Protein AF-A0A2W5NNR4-F1 (afdb_monomer_lite)

Foldseek 3Di:
DVVVVVVPPDPVLVVLVVVLLVVLVVLQAKDKDAQCVVVVVVVVVVVVVLVVLCVVPVPPPCSVVSVVVVVVVVVVVVVVVVPPDDDPQWDADPVRRMITDHRDNVSSCVSVVCSVVVD

Structure (mmCIF, N/CA/C/O backbone):
data_AF-A0A2W5NNR4-F1
#
_entry.id   AF-A0A2W5NNR4-F1
#
loop_
_atom_site.group_PDB
_atom_site.id
_atom_site.type_symbol
_atom_site.label_atom_id
_atom_site.label_alt_id
_atom_site.label_comp_id
_atom_site.label_asym_id
_atom_site.label_entity_id
_atom_site.label_seq_id
_atom_site.pdbx_PDB_ins_code
_atom_site.Cartn_x
_atom_site.Cartn_y
_atom_site.Cartn_z
_atom_site.occupancy
_atom_site.B_iso_or_equiv
_atom_site.auth_seq_id
_atom_site.auth_comp_id
_atom_site.auth_asym_id
_atom_site.auth_atom_id
_atom_site.pdbx_PDB_model_num
ATOM 1 N N . MET A 1 1 ? -9.722 -35.881 5.398 1.00 64.06 1 MET A N 1
ATOM 2 C CA . MET A 1 1 ? -8.862 -34.877 6.060 1.00 64.06 1 MET A CA 1
ATOM 3 C C . MET A 1 1 ? -8.595 -33.661 5.169 1.00 64.06 1 MET A C 1
ATOM 5 O O . MET A 1 1 ? -9.361 -32.718 5.266 1.00 64.06 1 MET A O 1
ATOM 9 N N . LEU A 1 2 ? -7.609 -33.643 4.253 1.00 71.38 2 LEU A N 1
ATOM 10 C CA . LEU A 1 2 ? -7.315 -32.419 3.468 1.00 71.38 2 LEU A CA 1
ATOM 11 C C . LEU A 1 2 ? -8.431 -32.043 2.471 1.00 71.38 2 LEU A C 1
ATOM 13 O O . LEU A 1 2 ? -8.786 -30.875 2.344 1.00 71.38 2 LEU A O 1
ATOM 17 N N . ILE A 1 3 ? -9.032 -33.045 1.819 1.00 74.88 3 ILE A N 1
ATOM 18 C CA . ILE A 1 3 ? -10.173 -32.842 0.912 1.00 74.88 3 ILE A CA 1
ATOM 19 C C . ILE A 1 3 ? -11.404 -32.297 1.660 1.00 74.88 3 ILE A C 1
ATOM 21 O O . ILE A 1 3 ? -12.132 -31.484 1.106 1.00 74.88 3 ILE A O 1
ATOM 25 N N . GLU A 1 4 ? -11.595 -32.684 2.930 1.00 73.88 4 GLU A N 1
ATOM 26 C CA . GLU A 1 4 ? -12.731 -32.246 3.759 1.00 73.88 4 GLU A CA 1
ATOM 27 C C . GLU A 1 4 ? -12.644 -30.764 4.119 1.00 73.88 4 GLU A C 1
ATOM 29 O O . GLU A 1 4 ? -13.660 -30.071 4.115 1.00 73.88 4 GLU A O 1
ATOM 34 N N . ILE A 1 5 ? -11.434 -30.268 4.389 1.00 73.44 5 ILE A N 1
ATOM 35 C CA . ILE A 1 5 ? -11.176 -28.848 4.666 1.00 73.44 5 ILE A CA 1
ATOM 36 C C . ILE A 1 5 ? -11.499 -28.004 3.426 1.00 73.44 5 ILE A C 1
ATOM 38 O O . ILE A 1 5 ? -12.140 -26.957 3.526 1.00 73.44 5 ILE A O 1
ATOM 42 N N . LEU A 1 6 ? -11.117 -28.490 2.241 1.00 72.44 6 LEU A N 1
ATOM 43 C CA . LEU A 1 6 ? -11.425 -27.822 0.976 1.00 72.44 6 LEU A CA 1
ATOM 44 C C . LEU A 1 6 ? -12.928 -27.845 0.664 1.00 72.44 6 LEU A C 1
ATOM 46 O O . LEU A 1 6 ? -13.452 -26.847 0.181 1.00 72.44 6 LEU A O 1
ATOM 50 N N . THR A 1 7 ? -13.645 -28.927 0.981 1.00 75.44 7 THR A N 1
ATOM 51 C CA . THR A 1 7 ? -15.102 -29.010 0.758 1.00 75.44 7 THR A CA 1
ATOM 52 C C . THR A 1 7 ? -15.935 -28.197 1.748 1.00 75.44 7 THR A C 1
ATOM 54 O O . THR A 1 7 ? -17.048 -27.810 1.409 1.00 75.44 7 THR A O 1
ATOM 57 N N . HIS A 1 8 ? -15.415 -27.911 2.946 1.00 84.31 8 HIS A N 1
ATOM 58 C CA . HIS A 1 8 ? -16.069 -27.014 3.911 1.00 84.31 8 HIS A CA 1
ATOM 59 C C . HIS A 1 8 ? -15.635 -25.551 3.756 1.00 84.31 8 HIS A C 1
ATOM 61 O O . HIS A 1 8 ? -16.177 -24.675 4.428 1.00 84.31 8 HIS A O 1
ATOM 67 N N . THR A 1 9 ? -14.683 -25.269 2.863 1.00 83.94 9 THR A N 1
ATOM 68 C CA . THR A 1 9 ? -14.308 -23.902 2.511 1.00 83.94 9 THR A CA 1
ATOM 69 C C . THR A 1 9 ? -15.408 -23.295 1.639 1.00 83.94 9 THR A C 1
ATOM 71 O O . THR A 1 9 ? -15.707 -23.833 0.569 1.00 83.94 9 THR A O 1
ATOM 74 N N . PRO A 1 10 ? -16.021 -22.175 2.057 1.00 89.06 10 PRO A N 1
ATOM 75 C CA . PRO A 1 10 ? -17.047 -21.518 1.266 1.00 89.06 10 PRO A CA 1
ATOM 76 C C . PRO A 1 10 ? -16.558 -21.188 -0.148 1.00 89.06 10 PRO A C 1
ATOM 78 O O . PRO A 1 10 ? -15.452 -20.688 -0.343 1.00 89.06 10 PRO A O 1
ATOM 81 N N . THR A 1 11 ? -17.415 -21.389 -1.146 1.00 88.19 11 THR A N 1
ATOM 82 C CA . THR A 1 11 ? -17.065 -21.193 -2.564 1.00 88.19 11 THR A CA 1
ATOM 83 C C . THR A 1 11 ? -16.567 -19.782 -2.889 1.00 88.19 11 THR A C 1
ATOM 85 O O . THR A 1 11 ? -15.701 -19.618 -3.749 1.00 88.19 11 THR A O 1
ATOM 88 N N . TRP A 1 12 ? -17.046 -18.758 -2.175 1.00 89.25 12 TRP A N 1
ATOM 89 C CA . TRP A 1 12 ? -16.618 -17.366 -2.366 1.00 89.25 12 TRP A CA 1
ATOM 90 C C . TRP A 1 12 ? -15.123 -17.149 -2.090 1.00 89.25 12 TRP A C 1
ATOM 92 O O . TRP A 1 12 ? -14.513 -16.265 -2.688 1.00 89.25 12 TRP A O 1
ATOM 102 N N . VAL A 1 13 ? -14.510 -17.972 -1.240 1.00 90.38 13 VAL A N 1
ATOM 103 C CA . VAL A 1 13 ? -13.084 -17.896 -0.904 1.00 90.38 13 VAL A CA 1
ATOM 104 C C . VAL A 1 13 ? -12.233 -18.213 -2.125 1.00 90.38 13 VAL A C 1
ATOM 106 O O . VAL A 1 13 ? -11.286 -17.489 -2.424 1.00 90.38 13 VAL A O 1
ATOM 109 N N . PHE A 1 14 ? -12.605 -19.247 -2.882 1.00 89.38 14 PHE A N 1
ATOM 110 C CA . PHE A 1 14 ? -11.926 -19.600 -4.128 1.00 89.38 14 PHE A CA 1
ATOM 111 C C . PHE A 1 14 ? -12.098 -18.515 -5.195 1.00 89.38 14 PHE A C 1
ATOM 113 O O . PHE A 1 14 ? -11.169 -18.252 -5.958 1.00 89.38 14 PHE A O 1
ATOM 120 N N . VAL A 1 15 ? -13.251 -17.837 -5.219 1.00 93.25 15 VAL A N 1
ATOM 121 C CA . VAL A 1 15 ? -13.474 -16.676 -6.097 1.00 93.25 15 VAL A CA 1
ATOM 122 C C . VAL A 1 15 ? -12.527 -15.533 -5.726 1.00 93.25 15 VAL A C 1
ATOM 124 O O . VAL A 1 15 ? -11.870 -14.975 -6.604 1.00 93.25 15 VAL A O 1
ATOM 127 N N . VAL A 1 16 ? -12.403 -15.209 -4.434 1.00 92.56 16 VAL A N 1
ATOM 128 C CA . VAL A 1 16 ? -11.470 -14.180 -3.945 1.00 92.56 16 VAL A CA 1
ATOM 129 C C . VAL A 1 16 ? -10.021 -14.568 -4.237 1.00 92.56 16 VAL A C 1
ATOM 131 O O . VAL A 1 16 ? -9.263 -13.735 -4.732 1.00 92.56 16 VAL A O 1
ATOM 134 N N . PHE A 1 17 ? -9.644 -15.825 -4.004 1.00 92.81 17 PHE A N 1
ATOM 135 C CA . PHE A 1 17 ? -8.318 -16.344 -4.335 1.00 92.81 17 PHE A CA 1
ATOM 136 C C . PHE A 1 17 ? -8.004 -16.169 -5.823 1.00 92.81 17 PHE A C 1
ATOM 138 O O . PHE A 1 17 ? -6.983 -15.577 -6.170 1.00 92.81 17 PHE A O 1
ATOM 145 N N . GLY A 1 18 ? -8.905 -16.614 -6.705 1.00 93.81 18 GLY A N 1
ATOM 146 C CA . GLY A 1 18 ? -8.748 -16.476 -8.152 1.00 93.81 18 GLY A CA 1
ATOM 147 C C . GLY A 1 18 ? -8.648 -15.015 -8.592 1.00 93.81 18 GLY A C 1
ATOM 148 O O . GLY A 1 18 ? -7.789 -14.669 -9.404 1.00 93.81 18 GLY A O 1
ATOM 149 N N . LEU A 1 19 ? -9.465 -14.133 -8.009 1.00 93.50 19 LEU A N 1
ATOM 150 C CA . LEU A 1 19 ? -9.420 -12.697 -8.277 1.00 93.50 19 LEU A CA 1
ATOM 151 C C . LEU A 1 19 ? -8.077 -12.081 -7.863 1.00 93.50 19 LEU A C 1
ATOM 153 O O . LEU A 1 19 ? -7.481 -11.335 -8.639 1.00 93.50 19 LEU A O 1
ATOM 157 N N . LEU A 1 20 ? -7.583 -12.396 -6.664 1.00 91.94 20 LEU A N 1
ATOM 158 C CA . LEU A 1 20 ? -6.304 -11.888 -6.165 1.00 91.94 20 LEU A CA 1
ATOM 159 C C . LEU A 1 20 ? -5.124 -12.446 -6.966 1.00 91.94 20 LEU A C 1
ATOM 161 O O . LEU A 1 20 ? -4.219 -11.690 -7.312 1.00 91.94 20 LEU A O 1
ATOM 165 N N . ALA A 1 21 ? -5.150 -13.733 -7.317 1.00 92.62 21 ALA A N 1
ATOM 166 C CA . ALA A 1 21 ? -4.142 -14.348 -8.173 1.00 92.62 21 ALA A CA 1
ATOM 167 C C . ALA A 1 21 ? -4.117 -13.693 -9.562 1.00 92.62 21 ALA A C 1
ATOM 169 O O . ALA A 1 21 ? -3.045 -13.397 -10.087 1.00 92.62 21 ALA A O 1
ATOM 170 N N . TRP A 1 22 ? -5.282 -13.380 -10.136 1.00 93.62 22 TRP A N 1
ATOM 171 C CA . TRP A 1 22 ? -5.372 -12.661 -11.405 1.00 93.62 22 TRP A CA 1
ATOM 172 C C . TRP A 1 22 ? -4.852 -11.222 -11.299 1.00 93.62 22 TRP A C 1
ATOM 174 O O . TRP A 1 22 ? -4.034 -10.794 -12.115 1.00 93.62 22 TRP A O 1
ATOM 184 N N . LEU A 1 23 ? -5.277 -10.473 -10.278 1.00 90.50 23 LEU A N 1
ATOM 185 C CA . LEU A 1 23 ? -4.832 -9.095 -10.048 1.00 90.50 23 LEU A CA 1
ATOM 186 C C . LEU A 1 23 ? -3.329 -9.008 -9.757 1.00 90.50 23 LEU A C 1
ATOM 188 O O . LEU A 1 23 ? -2.665 -8.098 -10.255 1.00 90.50 23 LEU A O 1
ATOM 192 N N . GLY A 1 24 ? -2.785 -9.937 -8.972 1.00 88.06 24 GLY A N 1
ATOM 193 C CA . GLY A 1 24 ? -1.353 -10.035 -8.700 1.00 88.06 24 GLY A CA 1
ATOM 194 C C . GLY A 1 24 ? -0.570 -10.513 -9.924 1.00 88.06 24 GLY A C 1
ATOM 195 O O . GLY A 1 24 ? 0.472 -9.950 -10.242 1.00 88.06 24 GLY A O 1
ATOM 196 N N . GLY A 1 25 ? -1.106 -11.473 -10.682 1.00 90.56 25 GLY A N 1
ATOM 197 C CA . GLY A 1 25 ? -0.512 -11.957 -11.928 1.00 90.56 25 GLY A CA 1
ATOM 198 C C . GLY A 1 25 ? -0.385 -10.857 -12.982 1.00 90.56 25 GLY A C 1
ATOM 199 O O . GLY A 1 25 ? 0.656 -10.721 -13.619 1.00 90.56 25 GLY A O 1
ATOM 200 N N . ARG A 1 26 ? -1.392 -9.982 -13.103 1.00 88.50 26 ARG A N 1
ATOM 201 C CA . ARG A 1 26 ? -1.314 -8.792 -13.970 1.00 88.50 26 ARG A CA 1
ATOM 202 C C . ARG A 1 26 ? -0.194 -7.826 -13.578 1.00 88.50 26 ARG A C 1
ATOM 204 O O . ARG A 1 26 ? 0.265 -7.083 -14.437 1.00 88.50 26 ARG A O 1
ATOM 211 N N . GLN A 1 27 ? 0.239 -7.830 -12.317 1.00 87.00 27 GLN A N 1
ATOM 212 C CA . GLN A 1 27 ? 1.334 -6.987 -11.828 1.00 87.00 27 GLN A CA 1
ATOM 213 C C . GLN A 1 27 ? 2.719 -7.596 -12.089 1.00 87.00 27 GLN A C 1
ATOM 215 O O . GLN A 1 27 ? 3.711 -6.887 -11.956 1.00 87.00 27 GLN A O 1
ATOM 220 N N . LEU A 1 28 ? 2.803 -8.860 -12.528 1.00 87.88 28 LEU A N 1
ATOM 221 C CA . LEU A 1 28 ? 4.057 -9.488 -12.968 1.00 87.88 28 LEU A CA 1
ATOM 222 C C . LEU A 1 28 ? 4.546 -8.963 -14.321 1.00 87.88 28 LEU A C 1
ATOM 224 O O . LEU A 1 28 ? 5.720 -9.112 -14.647 1.00 87.88 28 LEU A O 1
ATOM 228 N N . VAL A 1 29 ? 3.659 -8.360 -15.113 1.00 86.88 29 VAL A N 1
ATOM 229 C CA . VAL A 1 29 ? 3.982 -7.806 -16.430 1.00 86.88 29 VAL A CA 1
ATOM 230 C C . VAL A 1 29 ? 4.208 -6.303 -16.302 1.00 86.88 29 VAL A C 1
ATOM 232 O O . VAL A 1 29 ? 3.500 -5.619 -15.563 1.00 86.88 29 VAL A O 1
ATOM 235 N N . ALA A 1 30 ? 5.198 -5.780 -17.029 1.00 86.12 30 ALA A N 1
ATOM 236 C CA . ALA A 1 30 ? 5.464 -4.347 -17.071 1.00 86.12 30 ALA A CA 1
ATOM 237 C C . ALA A 1 30 ? 4.232 -3.571 -17.561 1.00 86.12 30 ALA A C 1
ATOM 239 O O . ALA A 1 30 ? 3.537 -3.987 -18.490 1.00 86.12 30 ALA A O 1
ATOM 240 N N . GLY A 1 31 ? 3.972 -2.423 -16.941 1.00 85.06 31 GLY A N 1
ATOM 241 C CA . GLY A 1 31 ? 2.774 -1.641 -17.214 1.00 85.06 31 GLY A CA 1
ATOM 242 C C . GLY A 1 31 ? 2.974 -0.150 -16.998 1.00 85.06 31 GLY A C 1
ATOM 243 O O . GLY A 1 31 ? 3.996 0.304 -16.479 1.00 85.06 31 GLY A O 1
ATOM 244 N N . SER A 1 32 ? 1.965 0.624 -17.398 1.00 86.06 32 SER A N 1
ATOM 245 C CA . SER A 1 32 ? 1.919 2.065 -17.153 1.00 86.06 32 SER A CA 1
ATOM 246 C C . SER A 1 32 ? 0.659 2.457 -16.390 1.00 86.06 32 SER A C 1
ATOM 248 O O . SER A 1 32 ? -0.436 2.013 -16.745 1.00 86.06 32 SER A O 1
ATOM 250 N N . ALA A 1 33 ? 0.794 3.328 -15.392 1.00 86.25 33 ALA A N 1
ATOM 251 C CA . ALA A 1 33 ? -0.323 3.871 -14.627 1.00 86.25 33 ALA A CA 1
ATOM 252 C C . ALA A 1 33 ? -0.321 5.403 -14.677 1.00 86.25 33 ALA A C 1
ATOM 254 O O . ALA A 1 33 ? 0.721 6.041 -14.548 1.00 86.25 33 ALA A O 1
ATOM 255 N N .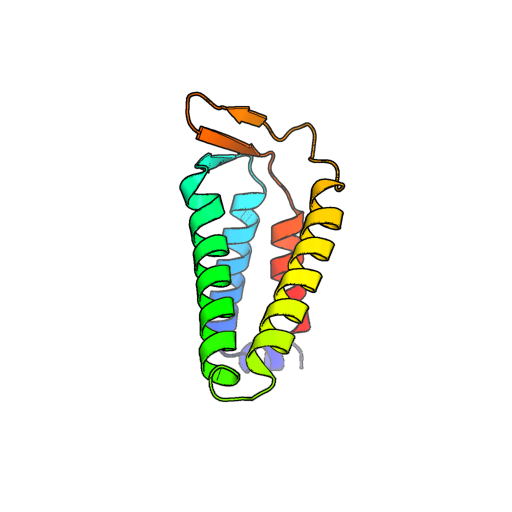 HIS A 1 34 ? -1.498 6.000 -14.862 1.00 87.88 34 HIS A N 1
ATOM 256 C CA . HIS A 1 34 ? -1.653 7.453 -14.836 1.00 87.88 34 HIS A CA 1
ATOM 257 C C . HIS A 1 34 ? -1.585 7.979 -13.398 1.00 87.88 34 HIS A C 1
ATOM 259 O O . HIS A 1 34 ? -2.208 7.391 -12.510 1.00 87.88 34 HIS A O 1
ATOM 265 N N . LEU A 1 35 ? -0.902 9.109 -13.186 1.00 88.00 35 LEU A N 1
ATOM 266 C CA . LEU A 1 35 ? -0.701 9.730 -11.871 1.00 88.00 35 LEU A CA 1
ATOM 267 C C . LEU A 1 35 ? -2.013 9.844 -11.086 1.00 88.00 35 LEU A C 1
ATOM 269 O O . LEU A 1 35 ? -2.091 9.353 -9.964 1.00 88.00 35 LEU A O 1
ATOM 273 N N . ASN A 1 36 ? -3.072 10.386 -11.702 1.00 89.00 36 ASN A N 1
ATOM 274 C CA . ASN A 1 36 ? -4.360 10.577 -11.020 1.00 89.00 36 ASN A CA 1
ATOM 275 C C . ASN A 1 36 ? -4.949 9.264 -10.492 1.00 89.00 36 ASN A C 1
ATOM 277 O O . ASN A 1 36 ? -5.519 9.245 -9.410 1.00 89.00 36 ASN A O 1
ATOM 281 N N . ARG A 1 37 ? -4.799 8.155 -11.228 1.00 87.44 37 ARG A N 1
ATOM 282 C CA . ARG A 1 37 ? -5.328 6.852 -10.800 1.00 87.44 37 ARG A CA 1
ATOM 283 C C . ARG A 1 37 ? -4.547 6.296 -9.611 1.00 87.44 37 ARG A C 1
ATOM 285 O O . ARG A 1 37 ? -5.139 5.651 -8.755 1.00 87.44 37 ARG A O 1
ATOM 292 N N . VAL A 1 38 ? -3.239 6.551 -9.568 1.00 86.94 38 VAL A N 1
ATOM 293 C CA . VAL A 1 38 ? -2.362 6.114 -8.476 1.00 86.94 38 VAL A CA 1
ATOM 294 C C . VAL A 1 38 ? -2.640 6.910 -7.199 1.00 86.94 38 VAL A C 1
ATOM 296 O O . VAL A 1 38 ? -2.698 6.317 -6.128 1.00 86.94 38 VAL A O 1
ATOM 299 N N . ILE A 1 39 ? -2.862 8.227 -7.298 1.00 91.62 39 ILE A N 1
ATOM 300 C CA . ILE A 1 39 ? -3.046 9.095 -6.119 1.00 91.62 39 ILE A CA 1
ATOM 301 C C . ILE A 1 39 ? -4.495 9.198 -5.630 1.00 91.62 39 ILE A C 1
ATOM 303 O O . ILE A 1 39 ? -4.702 9.491 -4.457 1.00 91.62 39 ILE A O 1
ATOM 307 N N . ALA A 1 40 ? -5.496 8.956 -6.485 1.00 92.94 40 ALA A N 1
ATOM 308 C CA . ALA A 1 40 ? -6.901 9.177 -6.130 1.00 92.94 40 ALA A CA 1
ATOM 309 C C . ALA A 1 40 ? -7.352 8.327 -4.936 1.00 92.94 40 ALA A C 1
ATOM 311 O O . ALA A 1 40 ? -7.941 8.855 -3.997 1.00 92.94 40 ALA A O 1
ATOM 312 N N . MET A 1 41 ? -7.051 7.025 -4.951 1.00 92.06 41 MET A N 1
ATOM 313 C CA . MET A 1 41 ? -7.454 6.123 -3.870 1.00 92.06 41 MET A CA 1
ATOM 314 C C . MET A 1 41 ? -6.745 6.453 -2.542 1.00 92.06 41 MET A C 1
ATOM 316 O O . MET A 1 41 ? -7.444 6.636 -1.546 1.00 92.06 41 MET A O 1
ATOM 320 N N . PRO A 1 42 ? -5.404 6.618 -2.489 1.00 89.94 42 PRO A N 1
ATOM 321 C CA . PRO A 1 42 ? -4.727 7.073 -1.274 1.00 89.94 42 PRO A CA 1
ATOM 322 C C . PRO A 1 42 ? -5.262 8.403 -0.736 1.00 89.94 42 PRO A C 1
ATOM 324 O O . PRO A 1 42 ? -5.482 8.521 0.465 1.00 89.94 42 PRO A O 1
ATOM 327 N N . LEU A 1 43 ? -5.526 9.386 -1.604 1.00 92.88 43 LEU A N 1
ATOM 328 C CA . LEU A 1 43 ? -6.096 10.673 -1.191 1.00 92.88 43 LEU A CA 1
ATOM 329 C C . LEU A 1 43 ? -7.499 10.516 -0.602 1.00 92.88 43 LEU A C 1
ATOM 331 O O . LEU A 1 43 ? -7.792 11.112 0.433 1.00 92.88 43 LEU A O 1
ATOM 335 N N . ALA A 1 44 ? -8.343 9.682 -1.214 1.00 95.00 44 ALA A N 1
ATOM 336 C CA . ALA A 1 44 ? -9.660 9.368 -0.674 1.00 95.00 44 ALA A CA 1
ATOM 337 C C . ALA A 1 44 ? -9.555 8.711 0.712 1.00 95.00 44 ALA A C 1
ATOM 339 O O . ALA A 1 44 ?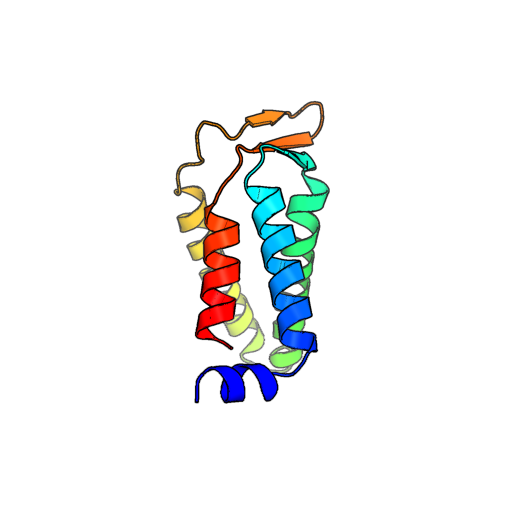 -10.282 9.093 1.626 1.00 95.00 44 ALA A O 1
ATOM 340 N N . MET A 1 45 ? -8.613 7.780 0.900 1.00 93.69 45 MET A N 1
ATOM 341 C CA . MET A 1 45 ? -8.380 7.141 2.199 1.00 93.69 45 MET A CA 1
ATOM 342 C C . MET A 1 45 ? -7.853 8.114 3.254 1.00 93.69 45 MET A C 1
ATOM 344 O O . MET A 1 45 ? -8.294 8.054 4.396 1.00 93.69 45 MET A O 1
ATOM 348 N N . VAL A 1 46 ? -6.949 9.027 2.889 1.00 92.50 46 VAL A N 1
ATOM 349 C CA . VAL A 1 46 ? -6.477 10.087 3.793 1.00 92.50 46 VAL A CA 1
ATOM 350 C C . VAL A 1 46 ? -7.638 10.988 4.206 1.00 92.50 46 VAL A C 1
ATOM 352 O O . VAL A 1 46 ? -7.821 11.235 5.396 1.00 92.50 46 VAL A O 1
ATOM 355 N N . GLY A 1 47 ? -8.467 11.419 3.251 1.00 93.31 47 GLY A N 1
ATOM 356 C CA . GLY A 1 47 ? -9.670 12.199 3.542 1.00 93.31 47 GLY A CA 1
ATOM 357 C C . GLY A 1 47 ? -10.631 11.456 4.472 1.00 93.31 47 GLY A C 1
ATOM 358 O O . GLY A 1 47 ? -11.111 12.026 5.449 1.00 93.31 47 GLY A O 1
ATOM 359 N N . PHE A 1 48 ? -10.846 10.163 4.225 1.00 94.69 48 PHE A N 1
ATOM 360 C CA . PHE A 1 48 ? -11.679 9.318 5.077 1.00 94.69 48 PHE A CA 1
ATOM 361 C C . PHE A 1 48 ? -11.095 9.143 6.486 1.00 94.69 48 PHE A C 1
ATOM 363 O O . PHE A 1 48 ? -11.836 9.202 7.463 1.00 94.69 48 PHE A O 1
ATOM 370 N N . ALA A 1 49 ? -9.776 8.986 6.620 1.00 90.12 49 ALA A N 1
ATOM 371 C CA . ALA A 1 49 ? -9.108 8.889 7.915 1.00 90.12 49 ALA A CA 1
ATOM 372 C C . ALA A 1 49 ? -9.245 10.187 8.727 1.00 90.12 49 ALA A C 1
A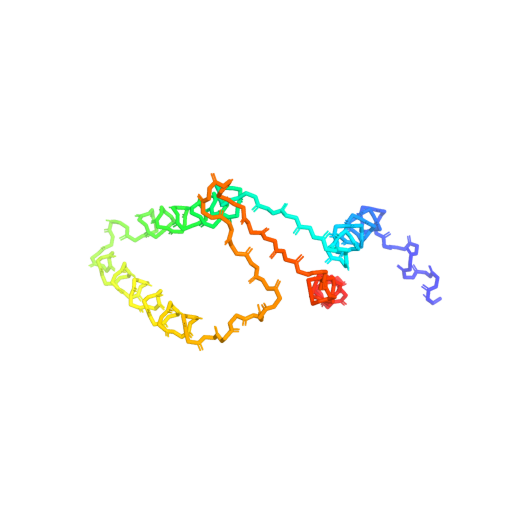TOM 374 O O . ALA A 1 49 ? -9.573 10.138 9.912 1.00 90.12 49 ALA A O 1
ATOM 375 N N . VAL A 1 50 ? -9.064 11.347 8.086 1.00 90.50 50 VAL A N 1
ATOM 376 C CA . VAL A 1 50 ? -9.259 12.660 8.725 1.00 90.50 50 VAL A CA 1
ATOM 377 C C . VAL A 1 50 ? -10.717 12.848 9.143 1.00 90.50 50 VAL A C 1
ATOM 379 O O . VAL A 1 50 ? -10.979 13.289 10.260 1.00 90.50 50 VAL A O 1
ATOM 382 N N . TYR A 1 51 ? -11.669 12.457 8.292 1.00 92.69 51 TYR A N 1
ATOM 383 C CA . TYR A 1 51 ? -13.091 12.466 8.634 1.00 92.69 51 TYR A CA 1
ATOM 384 C C . TYR A 1 51 ? -13.407 11.549 9.825 1.00 92.69 51 TYR A C 1
ATOM 386 O O . TYR A 1 51 ? -14.110 11.958 10.749 1.00 92.69 51 TYR A O 1
ATOM 394 N N . GLY A 1 52 ? -12.849 10.336 9.853 1.00 90.94 52 GLY A N 1
ATOM 395 C CA . GLY A 1 52 ? -12.983 9.408 10.977 1.00 90.94 52 GLY A CA 1
ATOM 396 C C . GLY A 1 52 ? -12.435 9.988 12.282 1.00 90.94 52 GLY A C 1
ATOM 397 O O . GLY A 1 52 ? -13.049 9.851 13.335 1.00 90.94 52 GLY A O 1
ATOM 398 N N . LEU A 1 53 ? -11.317 10.712 12.215 1.00 90.44 53 LEU A N 1
ATOM 399 C CA . LEU A 1 53 ? -10.737 11.362 13.386 1.00 90.44 53 LEU A CA 1
ATOM 400 C C . LEU A 1 53 ? -11.584 12.548 13.868 1.00 90.44 53 LEU A C 1
ATOM 402 O O . LEU A 1 53 ? -11.819 12.694 15.067 1.00 90.44 53 LEU A O 1
ATOM 406 N N . ALA A 1 54 ? -12.081 13.365 12.938 1.00 88.94 54 ALA A N 1
ATOM 407 C CA . ALA A 1 54 ? -12.949 14.497 13.245 1.00 88.94 54 ALA A CA 1
ATOM 408 C C . ALA A 1 54 ? -14.290 14.045 13.843 1.00 88.94 54 ALA A C 1
ATOM 410 O O . ALA A 1 54 ? -14.788 14.665 14.775 1.00 88.94 54 ALA A O 1
ATOM 411 N N . THR A 1 55 ? -14.860 12.947 13.35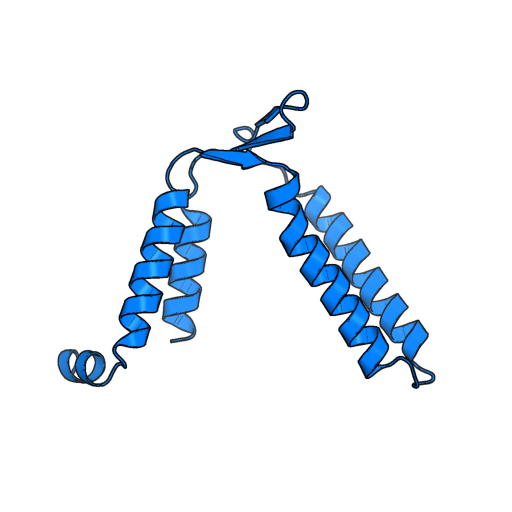0 1.00 90.44 55 THR A N 1
ATOM 412 C CA . THR A 1 55 ? -16.113 12.394 13.887 1.00 90.44 55 THR A CA 1
ATOM 413 C C . THR A 1 55 ? -15.919 11.733 15.249 1.00 90.44 55 THR A C 1
ATOM 415 O O . THR A 1 55 ? -16.755 11.921 16.128 1.00 90.44 55 THR A O 1
ATOM 418 N N . ALA A 1 56 ? -14.812 11.017 15.464 1.00 88.69 56 ALA A N 1
ATOM 419 C CA . ALA A 1 56 ? -14.535 10.347 16.734 1.00 88.69 56 ALA A CA 1
ATOM 420 C C . ALA A 1 56 ? -14.116 11.311 17.859 1.00 88.69 56 ALA A C 1
ATOM 422 O O . ALA A 1 56 ? -14.504 11.117 19.010 1.00 88.69 56 ALA A O 1
ATOM 423 N N . PHE A 1 57 ? -13.327 12.345 17.547 1.00 87.75 57 PHE A N 1
ATOM 424 C CA . PHE A 1 57 ? -12.719 13.219 18.558 1.00 87.75 57 PHE A CA 1
ATOM 425 C C . PHE A 1 57 ? -13.127 14.695 18.455 1.00 87.75 57 PHE A C 1
ATOM 427 O O . PHE A 1 57 ? -12.695 15.491 19.285 1.00 87.75 57 PHE A O 1
ATOM 434 N N . GLY A 1 58 ? -13.964 15.089 17.492 1.00 79.62 58 GLY A N 1
ATOM 435 C CA . GLY A 1 58 ? -14.276 16.500 17.222 1.00 79.62 58 GLY A CA 1
ATOM 436 C C . GLY A 1 58 ? -15.002 17.244 18.345 1.00 79.62 58 GLY A C 1
ATOM 437 O O . GLY A 1 58 ? -14.864 18.458 18.445 1.00 79.62 58 GLY A O 1
ATOM 438 N N . GLN A 1 59 ? -15.737 16.537 19.209 1.00 83.38 59 GLN A N 1
ATOM 439 C CA . GLN A 1 59 ? -16.368 17.117 20.406 1.00 83.38 59 GLN A CA 1
ATOM 440 C C . GLN A 1 59 ? -15.548 16.907 21.688 1.00 83.38 59 GLN A C 1
ATOM 442 O O . GLN A 1 59 ? -15.929 17.382 22.755 1.00 83.38 59 GLN A O 1
ATOM 447 N N . SER A 1 60 ? -14.424 16.192 21.601 1.00 84.19 60 SER A N 1
ATOM 448 C CA . SER A 1 60 ? -13.554 15.940 22.744 1.00 84.19 60 SER A CA 1
ATOM 449 C C . SER A 1 60 ? -12.571 17.098 22.940 1.00 84.19 60 SER A C 1
ATOM 451 O O . SER A 1 60 ? -12.004 17.588 21.959 1.00 84.19 60 SER A O 1
ATOM 453 N N . PRO A 1 61 ? -12.248 17.474 24.192 1.00 80.44 61 PRO A N 1
ATOM 454 C CA . PRO A 1 61 ? -11.134 18.379 24.489 1.00 80.44 61 PRO A CA 1
ATOM 455 C C . PRO A 1 61 ? -9.792 17.904 23.900 1.00 80.44 61 PRO A C 1
ATOM 457 O O . PRO A 1 61 ? -8.893 18.708 23.670 1.00 80.44 61 PRO A O 1
ATOM 460 N N . ALA A 1 62 ? -9.662 16.600 23.628 1.00 82.69 62 ALA A N 1
ATOM 461 C CA . ALA A 1 62 ? -8.481 15.983 23.029 1.00 82.69 62 ALA A CA 1
ATOM 462 C C . ALA A 1 62 ? -8.509 15.923 21.485 1.00 82.69 62 ALA A C 1
ATOM 464 O O . ALA A 1 62 ? -7.619 15.328 20.881 1.00 82.69 62 ALA A O 1
ATOM 465 N N . GLY A 1 63 ? -9.498 16.521 20.810 1.00 85.94 63 GLY A N 1
ATOM 466 C CA . GLY A 1 63 ? -9.598 16.471 19.344 1.00 85.94 63 GLY A CA 1
ATOM 467 C C . GLY A 1 63 ? -8.385 17.063 18.624 1.00 85.94 63 GLY A C 1
ATOM 468 O O . GLY A 1 63 ? -7.847 16.460 17.694 1.00 85.94 63 GLY A O 1
ATOM 469 N N . LEU A 1 64 ? -7.895 18.211 19.104 1.00 84.81 64 LEU A N 1
ATOM 470 C CA . LEU A 1 64 ? -6.711 18.868 18.545 1.00 84.81 64 LEU A CA 1
ATOM 471 C C . LEU A 1 64 ? -5.429 18.058 18.773 1.00 84.81 64 LEU A C 1
ATOM 473 O O . LEU A 1 64 ? -4.605 17.963 17.866 1.00 84.81 64 LEU A O 1
ATOM 477 N N . SER A 1 65 ? -5.259 17.445 19.949 1.00 88.19 65 SER A N 1
ATOM 478 C CA . SER A 1 65 ? -4.079 16.621 20.238 1.00 88.19 65 SER A CA 1
ATOM 479 C C . SER A 1 65 ? -4.096 15.304 19.463 1.00 88.19 65 SER A C 1
ATOM 481 O O . SER A 1 65 ? -3.046 14.870 18.991 1.00 88.19 65 SER A O 1
ATOM 483 N N . ALA A 1 66 ? -5.273 14.708 19.248 1.00 87.81 66 ALA A N 1
ATOM 484 C CA . ALA A 1 66 ? -5.435 13.538 18.391 1.00 87.81 66 ALA A CA 1
ATOM 485 C C . ALA A 1 66 ? -5.063 13.852 16.931 1.00 87.81 66 ALA A C 1
ATOM 487 O O . ALA A 1 66 ? -4.292 13.110 16.320 1.00 87.81 66 ALA A O 1
ATOM 488 N N . LEU A 1 67 ? -5.544 14.979 16.388 1.00 88.25 67 LEU A N 1
ATOM 489 C CA . LEU A 1 67 ? -5.197 15.429 15.035 1.00 88.25 67 LEU A CA 1
ATOM 490 C C . LEU A 1 67 ? -3.702 15.743 14.906 1.00 88.25 67 LEU A C 1
ATOM 492 O O . LEU A 1 67 ? -3.072 15.321 13.938 1.00 88.25 67 LEU A O 1
ATOM 496 N N . ALA A 1 68 ? -3.121 16.428 15.894 1.00 90.88 68 ALA A N 1
ATOM 497 C CA . ALA A 1 68 ? -1.694 16.732 15.919 1.00 90.88 68 ALA A CA 1
ATOM 498 C C . ALA A 1 68 ? -0.837 15.460 15.995 1.00 90.88 68 ALA A C 1
ATOM 500 O O . ALA A 1 68 ? 0.136 15.336 15.254 1.00 90.88 68 ALA A O 1
ATOM 501 N N . GLY A 1 69 ? -1.214 14.491 16.835 1.00 92.50 69 GLY A N 1
ATOM 502 C CA . GLY A 1 69 ? -0.523 13.206 16.947 1.00 92.50 69 GLY A CA 1
ATOM 503 C C . GLY A 1 69 ? -0.586 12.396 15.653 1.00 92.50 69 GLY A C 1
ATOM 504 O O . GLY A 1 69 ? 0.433 11.882 15.192 1.00 92.50 69 GLY A O 1
ATOM 505 N N . TRP A 1 70 ? -1.760 12.343 15.018 1.00 92.94 70 TRP A N 1
ATOM 506 C CA . TRP A 1 70 ? -1.926 11.692 13.719 1.00 92.94 70 TRP A CA 1
ATOM 507 C C . TRP A 1 70 ? -1.093 12.376 12.626 1.00 92.94 70 TRP A C 1
ATOM 509 O O . TRP A 1 70 ? -0.376 11.703 11.884 1.00 92.94 70 TRP A O 1
ATOM 519 N N . ALA A 1 71 ? -1.120 13.712 12.561 1.00 92.75 71 ALA A N 1
ATOM 520 C CA . ALA A 1 71 ? -0.335 14.484 11.601 1.00 92.75 71 ALA A CA 1
ATOM 521 C C . ALA A 1 71 ? 1.177 14.312 11.820 1.00 92.75 71 ALA A C 1
ATOM 523 O O . ALA A 1 71 ? 1.922 14.156 10.854 1.00 92.75 71 ALA A O 1
ATOM 524 N N . ALA A 1 72 ? 1.632 14.277 13.076 1.00 96.00 72 ALA A N 1
ATOM 525 C CA . ALA A 1 72 ? 3.027 14.017 13.415 1.00 96.00 72 ALA A CA 1
ATOM 526 C C . ALA A 1 72 ? 3.459 12.613 12.968 1.00 96.00 72 ALA A C 1
ATOM 528 O O . ALA A 1 72 ? 4.488 12.470 12.308 1.00 96.00 72 ALA A O 1
ATOM 529 N N . ALA A 1 73 ? 2.653 11.584 13.246 1.00 94.69 73 ALA A N 1
ATOM 530 C CA . ALA A 1 73 ? 2.926 10.224 12.789 1.00 94.69 73 ALA A CA 1
ATOM 531 C C . ALA A 1 73 ? 2.964 10.131 11.253 1.00 94.69 73 ALA A C 1
ATOM 533 O O . ALA A 1 73 ? 3.870 9.510 10.695 1.00 94.69 73 ALA A O 1
ATOM 534 N N . ALA A 1 74 ? 2.033 10.797 10.563 1.00 92.81 74 ALA A N 1
ATOM 535 C CA . ALA A 1 74 ? 2.013 10.866 9.104 1.00 92.81 74 ALA A CA 1
ATOM 536 C C . ALA A 1 74 ? 3.258 11.574 8.541 1.00 92.81 74 ALA A C 1
ATOM 538 O O . ALA A 1 74 ? 3.849 11.097 7.573 1.00 92.81 74 ALA A O 1
ATOM 539 N N . ALA A 1 75 ? 3.700 12.671 9.164 1.00 95.88 75 ALA A N 1
ATOM 540 C CA . ALA A 1 75 ? 4.910 13.389 8.772 1.00 95.88 75 ALA A CA 1
ATOM 541 C C . ALA A 1 75 ? 6.171 12.533 8.962 1.00 95.88 75 ALA A C 1
ATOM 543 O O . ALA A 1 75 ? 7.023 12.491 8.075 1.00 95.88 75 ALA A O 1
ATOM 544 N N . VAL A 1 76 ? 6.271 11.803 10.078 1.00 97.31 76 VAL A N 1
ATOM 545 C CA . VAL A 1 76 ? 7.369 10.855 10.321 1.00 97.31 76 VAL A CA 1
ATOM 546 C C . VAL A 1 76 ? 7.353 9.738 9.278 1.00 97.31 76 VAL A C 1
ATOM 548 O O . VAL A 1 76 ? 8.384 9.461 8.668 1.00 97.31 76 VAL A O 1
ATOM 551 N N . ALA A 1 77 ? 6.191 9.137 9.009 1.00 94.31 77 ALA A N 1
ATOM 552 C CA . ALA A 1 77 ? 6.057 8.101 7.987 1.00 94.31 77 ALA A CA 1
ATOM 553 C C . ALA A 1 77 ? 6.470 8.616 6.598 1.00 94.31 77 ALA A C 1
ATOM 555 O O . ALA A 1 77 ? 7.233 7.951 5.899 1.00 94.31 77 ALA A O 1
ATOM 556 N N . LEU A 1 78 ? 6.042 9.824 6.221 1.00 93.75 78 LEU A N 1
ATOM 557 C CA . LEU A 1 78 ? 6.446 10.463 4.969 1.00 93.75 78 LEU A CA 1
ATOM 558 C C . LEU A 1 78 ? 7.963 10.691 4.917 1.00 93.75 78 LEU A C 1
ATOM 560 O O . LEU A 1 78 ? 8.598 10.364 3.916 1.00 93.75 78 LEU A O 1
ATOM 564 N N . ALA A 1 79 ? 8.555 11.199 6.000 1.00 95.88 79 ALA A N 1
ATOM 565 C CA . ALA A 1 79 ? 9.992 11.441 6.092 1.00 95.88 79 ALA A CA 1
ATOM 566 C C . ALA A 1 79 ? 10.822 10.153 5.960 1.00 95.88 79 ALA A C 1
ATOM 568 O O . ALA A 1 79 ? 11.943 10.203 5.451 1.00 95.88 79 ALA A O 1
ATOM 569 N N . VAL A 1 80 ? 10.282 9.013 6.399 1.00 96.00 80 VAL A N 1
ATOM 570 C CA . VAL A 1 80 ? 10.890 7.689 6.207 1.00 96.00 80 VAL A CA 1
ATOM 571 C C . VAL A 1 80 ? 10.713 7.219 4.763 1.00 96.00 80 VAL A C 1
ATOM 573 O O . VAL A 1 80 ? 11.692 6.851 4.120 1.00 96.00 80 VAL A O 1
ATOM 576 N N . VAL A 1 81 ? 9.491 7.272 4.226 1.00 92.00 81 VAL A N 1
ATOM 577 C CA . VAL A 1 81 ? 9.169 6.748 2.888 1.00 92.00 81 VAL A CA 1
ATOM 578 C C . VAL A 1 81 ? 9.911 7.490 1.780 1.00 92.00 81 VAL A C 1
ATOM 580 O O . VAL A 1 81 ? 10.402 6.852 0.854 1.00 92.00 81 VAL A O 1
ATOM 583 N N . VAL A 1 82 ? 10.068 8.812 1.884 1.00 92.00 82 VAL A N 1
ATOM 584 C CA . VAL A 1 82 ? 10.801 9.618 0.887 1.00 92.00 82 VAL A CA 1
ATOM 585 C C . VAL A 1 82 ? 12.285 9.229 0.797 1.00 92.00 82 VAL A C 1
ATOM 587 O O . VAL A 1 82 ? 12.924 9.474 -0.223 1.00 92.00 82 VAL A O 1
ATOM 590 N N . ARG A 1 83 ? 12.841 8.591 1.833 1.00 92.75 83 ARG A N 1
ATOM 591 C CA . ARG A 1 83 ? 14.229 8.102 1.840 1.00 92.75 83 ARG A CA 1
ATOM 592 C C . ARG A 1 83 ? 14.379 6.705 1.238 1.00 92.75 83 ARG A C 1
ATOM 594 O O . ARG A 1 83 ? 15.508 6.269 1.031 1.00 92.75 83 ARG A O 1
ATOM 601 N N . ILE A 1 84 ? 13.280 5.993 0.984 1.00 89.56 84 ILE A N 1
ATOM 602 C CA . ILE A 1 84 ? 13.329 4.661 0.381 1.00 89.56 84 ILE A CA 1
ATOM 603 C C . ILE A 1 84 ? 13.686 4.832 -1.102 1.00 89.56 84 ILE A C 1
ATOM 605 O O . ILE A 1 84 ? 12.955 5.514 -1.825 1.00 89.56 84 ILE A O 1
ATOM 609 N N . PRO A 1 85 ? 14.794 4.236 -1.580 1.00 84.81 85 PRO A N 1
ATOM 610 C CA . PRO A 1 85 ? 15.198 4.375 -2.968 1.00 84.81 85 PRO A CA 1
ATOM 611 C C . PRO A 1 85 ? 14.142 3.759 -3.884 1.00 84.81 85 PRO A C 1
ATOM 613 O O . PRO A 1 85 ? 13.680 2.633 -3.681 1.00 84.81 85 PRO A O 1
ATOM 616 N N . LEU A 1 86 ? 13.768 4.509 -4.916 1.00 80.94 86 LEU A N 1
ATOM 617 C CA . LEU A 1 86 ? 12.900 4.001 -5.965 1.00 80.94 86 LEU A CA 1
ATOM 618 C C . LEU A 1 86 ? 13.679 3.011 -6.829 1.00 80.94 86 LEU A C 1
ATOM 620 O O . LEU A 1 86 ? 14.869 3.186 -7.091 1.00 80.94 86 LEU A O 1
ATOM 624 N N . ASN A 1 87 ? 12.990 1.980 -7.312 1.00 81.31 87 ASN A N 1
ATOM 625 C CA . ASN A 1 87 ? 13.572 1.080 -8.295 1.00 81.31 87 ASN A CA 1
ATOM 626 C C . ASN A 1 87 ? 13.930 1.885 -9.557 1.00 81.31 87 ASN A C 1
ATOM 628 O O . ASN A 1 87 ? 13.059 2.524 -10.145 1.00 81.31 87 ASN A O 1
ATOM 632 N N . HIS A 1 88 ? 15.194 1.828 -9.983 1.00 79.19 88 HIS A N 1
ATOM 633 C CA . HIS A 1 88 ? 15.720 2.561 -11.141 1.00 79.19 88 HIS A CA 1
ATOM 634 C C . HIS A 1 88 ? 14.967 2.285 -12.452 1.00 79.19 88 HIS A C 1
ATOM 636 O O . HIS A 1 88 ? 14.999 3.103 -13.368 1.00 79.19 88 HIS A O 1
ATOM 642 N N . ALA A 1 89 ? 14.277 1.147 -12.550 1.00 82.44 89 ALA A N 1
ATOM 643 C CA . ALA A 1 89 ? 13.446 0.812 -13.701 1.00 82.44 89 ALA A CA 1
ATOM 644 C C . ALA A 1 89 ? 12.097 1.564 -13.729 1.00 82.44 89 ALA A C 1
ATOM 646 O O . ALA A 1 89 ? 11.411 1.535 -14.752 1.00 82.44 89 ALA A O 1
ATOM 647 N N . VAL A 1 90 ? 11.703 2.242 -12.643 1.00 85.12 90 VAL A N 1
ATOM 648 C CA . VAL A 1 90 ? 10.505 3.090 -12.613 1.00 85.12 90 VAL A CA 1
ATOM 649 C C . VAL A 1 90 ? 10.810 4.415 -13.296 1.00 85.12 90 VAL A C 1
ATOM 651 O O . VAL A 1 90 ? 11.700 5.156 -12.885 1.00 85.12 90 VAL A O 1
ATOM 654 N N . ARG A 1 91 ? 10.043 4.736 -14.338 1.00 86.06 91 ARG A N 1
ATOM 655 C CA . ARG A 1 91 ? 10.201 5.979 -15.102 1.00 86.06 91 ARG A CA 1
ATOM 656 C C . ARG A 1 91 ? 8.922 6.790 -15.034 1.00 86.06 91 ARG A C 1
ATOM 658 O O . ARG A 1 91 ? 7.840 6.267 -15.288 1.00 86.06 91 ARG A O 1
ATOM 665 N N . TYR A 1 92 ? 9.051 8.070 -14.720 1.00 87.44 92 TYR A N 1
ATOM 666 C CA . TYR A 1 92 ? 7.947 9.015 -14.799 1.00 87.44 92 TYR A CA 1
ATOM 667 C C . TYR A 1 92 ? 8.076 9.853 -16.067 1.00 87.44 92 TYR A C 1
ATOM 669 O O . TYR A 1 92 ? 9.122 10.450 -16.317 1.00 87.44 92 TYR A O 1
ATOM 677 N N . ASP A 1 93 ? 7.010 9.893 -16.857 1.00 88.38 93 ASP A N 1
ATOM 678 C CA . ASP A 1 93 ? 6.879 10.795 -17.993 1.00 88.38 93 ASP A CA 1
ATOM 679 C C . ASP A 1 93 ? 5.966 11.963 -17.604 1.00 88.38 93 ASP A C 1
ATOM 681 O O . ASP A 1 93 ? 4.763 11.794 -17.383 1.00 88.38 93 ASP A O 1
ATOM 685 N N . ALA A 1 94 ? 6.554 13.158 -17.521 1.00 87.62 94 ALA A N 1
ATOM 686 C CA . ALA A 1 94 ? 5.849 14.381 -17.160 1.00 87.62 94 ALA A CA 1
ATOM 687 C C . ALA A 1 94 ? 4.913 14.893 -18.269 1.00 87.62 94 ALA A C 1
ATOM 689 O O . ALA A 1 94 ? 3.924 15.553 -17.947 1.00 87.62 94 ALA A O 1
ATOM 690 N N . ALA A 1 95 ? 5.176 14.571 -19.542 1.00 88.31 95 ALA A N 1
ATOM 691 C CA . ALA A 1 95 ? 4.342 14.998 -20.665 1.00 88.31 95 ALA A CA 1
ATOM 692 C C . ALA A 1 95 ? 3.004 14.249 -20.673 1.00 88.31 95 ALA A C 1
ATOM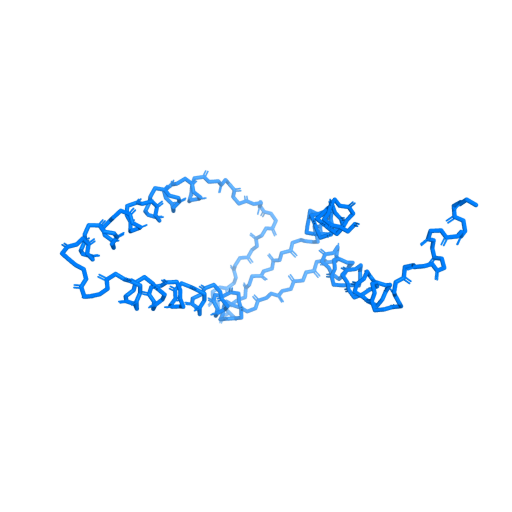 694 O O . ALA A 1 95 ? 1.948 14.847 -20.871 1.00 88.31 95 ALA A O 1
ATOM 695 N N . THR A 1 96 ? 3.036 12.945 -20.389 1.00 86.38 96 THR A N 1
ATOM 696 C CA . THR A 1 96 ? 1.831 12.098 -20.347 1.00 86.38 96 THR A CA 1
ATOM 697 C C . THR A 1 96 ? 1.290 11.851 -18.934 1.00 86.38 96 THR A C 1
ATOM 699 O O . THR A 1 96 ? 0.232 11.235 -18.787 1.00 86.38 96 THR A O 1
ATOM 702 N N . ARG A 1 97 ? 1.988 12.333 -17.892 1.00 88.56 97 ARG A N 1
ATOM 703 C CA . ARG A 1 97 ? 1.691 12.112 -16.461 1.00 88.56 97 ARG A CA 1
ATOM 704 C C . ARG A 1 97 ? 1.523 10.631 -16.114 1.00 88.56 97 ARG A C 1
ATOM 706 O O . ARG A 1 97 ? 0.612 10.239 -15.374 1.00 88.56 97 ARG A O 1
ATOM 713 N N . ARG A 1 98 ? 2.390 9.783 -16.669 1.00 89.38 98 ARG A N 1
ATOM 714 C CA . ARG A 1 98 ? 2.354 8.326 -16.487 1.00 89.38 98 ARG A CA 1
ATOM 715 C C . ARG A 1 98 ? 3.616 7.815 -15.813 1.00 89.38 98 ARG A C 1
ATOM 717 O O . ARG A 1 98 ? 4.722 8.257 -16.103 1.00 89.38 98 ARG A O 1
ATOM 724 N N . PHE A 1 99 ? 3.425 6.830 -14.947 1.00 86.38 99 PHE A N 1
ATOM 725 C CA . PHE A 1 99 ? 4.493 6.014 -14.393 1.00 86.38 99 PHE A CA 1
ATOM 726 C C . PHE A 1 99 ? 4.593 4.720 -15.176 1.00 86.38 99 PHE A C 1
ATOM 728 O O . PHE A 1 99 ? 3.625 3.963 -15.228 1.00 86.38 99 PHE A O 1
ATOM 735 N N . PHE A 1 100 ? 5.767 4.453 -15.726 1.00 87.50 100 PHE A N 1
ATOM 736 C CA . PHE A 1 100 ? 6.156 3.155 -16.248 1.00 87.50 100 PHE A CA 1
ATOM 737 C C . PHE A 1 100 ? 6.824 2.375 -15.130 1.00 87.50 100 PHE A C 1
ATOM 739 O O . PHE A 1 100 ? 7.756 2.868 -14.495 1.00 87.50 100 PHE A O 1
ATOM 746 N N . GLN A 1 101 ? 6.315 1.180 -14.865 1.00 84.88 101 GLN A N 1
ATOM 747 C CA . GLN A 1 101 ? 6.782 0.331 -13.781 1.00 84.88 101 GLN A CA 1
ATOM 748 C C . GLN A 1 101 ? 7.126 -1.045 -14.353 1.00 84.88 101 GLN A C 1
ATOM 750 O O . GLN A 1 101 ? 6.335 -1.590 -15.136 1.00 84.88 101 GLN A O 1
ATOM 755 N N . PRO A 1 102 ? 8.289 -1.615 -13.992 1.00 85.88 102 PRO A N 1
ATOM 756 C CA . PRO A 1 102 ? 8.577 -3.002 -14.316 1.00 85.88 102 PRO A CA 1
ATOM 757 C C . PRO A 1 102 ? 7.562 -3.904 -13.611 1.00 85.88 102 PRO A C 1
ATOM 759 O O . PRO A 1 102 ? 7.016 -3.550 -12.563 1.00 85.88 102 PRO A O 1
ATOM 762 N N . GLY A 1 103 ? 7.331 -5.085 -14.176 1.00 86.88 103 GLY A N 1
ATOM 763 C CA . GLY A 1 103 ? 6.562 -6.112 -13.488 1.00 86.88 103 GLY A CA 1
ATOM 764 C C . GLY A 1 103 ? 7.208 -6.472 -12.147 1.00 86.88 103 GLY A C 1
ATOM 765 O O . GLY A 1 103 ? 8.435 -6.501 -12.032 1.00 86.88 103 GLY A O 1
ATOM 766 N N . SER A 1 104 ? 6.394 -6.721 -11.125 1.00 86.50 104 SER A N 1
ATOM 767 C CA . SER A 1 104 ? 6.850 -7.061 -9.780 1.00 86.50 104 SER A CA 1
ATOM 768 C C . SER A 1 104 ? 6.059 -8.230 -9.212 1.00 86.50 104 SER A C 1
ATOM 770 O O . SER A 1 104 ? 4.830 -8.247 -9.250 1.00 86.50 104 SER A O 1
ATOM 772 N N . ALA A 1 105 ? 6.775 -9.194 -8.630 1.00 89.06 105 ALA A N 1
ATOM 773 C CA . ALA A 1 105 ? 6.178 -10.309 -7.898 1.00 89.06 105 ALA A CA 1
ATOM 774 C C . ALA A 1 105 ? 5.778 -9.940 -6.463 1.00 89.06 105 ALA A C 1
ATOM 776 O O . ALA A 1 105 ? 5.001 -10.662 -5.842 1.00 89.06 105 ALA A O 1
ATOM 777 N N . VAL A 1 106 ? 6.267 -8.810 -5.938 1.00 89.44 106 VAL A N 1
ATOM 778 C CA . VAL A 1 106 ? 6.023 -8.394 -4.548 1.00 89.44 106 VAL A CA 1
ATOM 779 C C . VAL A 1 106 ? 4.528 -8.222 -4.246 1.00 89.44 106 VAL A C 1
ATOM 781 O O . VAL A 1 106 ? 4.074 -8.783 -3.249 1.00 89.44 106 VAL A O 1
ATOM 784 N N . PRO A 1 107 ? 3.718 -7.533 -5.077 1.00 87.69 107 PRO A N 1
ATOM 785 C CA . PRO A 1 107 ? 2.292 -7.383 -4.799 1.00 87.69 107 PRO A CA 1
ATOM 786 C C . PRO A 1 107 ? 1.543 -8.715 -4.800 1.00 87.69 107 PRO A C 1
ATOM 788 O O . PRO A 1 107 ? 0.701 -8.935 -3.935 1.00 87.69 107 PRO A O 1
ATOM 791 N N . LEU A 1 108 ? 1.874 -9.620 -5.729 1.00 91.19 108 LEU A N 1
ATOM 792 C CA . LEU A 1 108 ? 1.294 -10.962 -5.767 1.00 91.19 108 LEU A CA 1
ATOM 793 C C . LEU A 1 108 ? 1.648 -11.739 -4.494 1.00 91.19 108 LEU A C 1
ATOM 795 O O . LEU A 1 108 ? 0.756 -12.294 -3.859 1.00 91.19 108 LEU A O 1
ATOM 799 N N . ALA A 1 109 ? 2.922 -11.734 -4.093 1.00 92.88 109 ALA A N 1
ATOM 800 C CA . ALA A 1 109 ? 3.379 -12.409 -2.881 1.00 92.88 109 ALA A CA 1
ATOM 801 C C . ALA A 1 109 ? 2.684 -11.865 -1.623 1.00 92.88 109 ALA A C 1
ATOM 803 O O . ALA A 1 109 ? 2.264 -12.648 -0.778 1.00 92.88 109 ALA A O 1
ATOM 804 N N . LEU A 1 110 ? 2.497 -10.545 -1.519 1.00 91.38 110 LEU A N 1
ATOM 805 C CA . LEU A 1 110 ? 1.770 -9.928 -0.407 1.00 91.38 110 LEU A CA 1
ATOM 806 C C . LEU A 1 110 ? 0.279 -10.279 -0.422 1.00 91.38 110 LEU A C 1
ATOM 808 O O . LEU A 1 110 ? -0.263 -10.647 0.615 1.00 91.38 110 LEU A O 1
ATOM 812 N N . MET A 1 111 ? -0.385 -10.208 -1.579 1.00 91.38 111 MET A N 1
ATOM 813 C CA . MET A 1 111 ? -1.800 -10.579 -1.706 1.00 91.38 111 MET A CA 1
ATOM 814 C C . MET A 1 111 ? -2.028 -12.040 -1.311 1.00 91.38 111 MET A C 1
ATOM 816 O O . MET A 1 111 ? -2.936 -12.329 -0.535 1.00 91.38 111 MET A O 1
ATOM 820 N N . MET A 1 112 ? -1.187 -12.949 -1.809 1.00 93.00 112 MET A N 1
ATOM 821 C CA . MET A 1 112 ? -1.266 -14.372 -1.483 1.00 93.00 112 MET A CA 1
ATOM 822 C C . MET A 1 112 ? -0.877 -14.646 -0.031 1.00 93.00 112 MET A C 1
ATOM 824 O O . MET A 1 112 ? -1.563 -15.406 0.638 1.00 93.00 112 MET A O 1
ATOM 828 N N . GLY A 1 113 ? 0.166 -13.997 0.489 1.00 92.62 113 GLY A N 1
ATOM 829 C CA . GLY A 1 113 ? 0.595 -14.149 1.878 1.00 92.62 113 GLY A CA 1
AT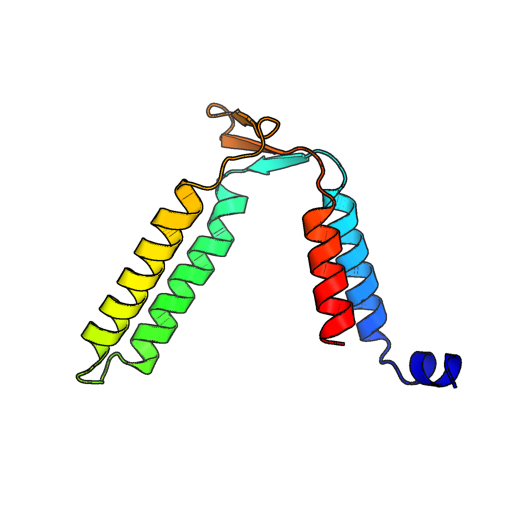OM 830 C C . GLY A 1 113 ? -0.469 -13.687 2.873 1.00 92.62 113 GLY A C 1
ATOM 831 O O . GLY A 1 113 ? -0.766 -14.398 3.827 1.00 92.62 113 GLY A O 1
ATOM 832 N N . ILE A 1 114 ? -1.100 -12.533 2.630 1.00 91.06 114 ILE A N 1
ATOM 833 C CA . ILE A 1 114 ? -2.201 -12.037 3.470 1.00 91.06 114 ILE A CA 1
ATOM 834 C C . ILE A 1 114 ? -3.407 -12.970 3.373 1.00 91.06 114 ILE A C 1
ATOM 836 O O . ILE A 1 114 ? -4.020 -13.272 4.392 1.00 91.06 114 ILE A O 1
ATOM 840 N N . PHE A 1 115 ? -3.743 -13.438 2.168 1.00 90.81 115 PHE A N 1
ATOM 841 C CA . PHE A 1 115 ? -4.840 -14.382 1.983 1.00 90.81 115 PHE A CA 1
ATOM 842 C C . PHE A 1 115 ? -4.592 -15.673 2.769 1.00 90.81 115 PHE A C 1
ATOM 844 O O . PHE A 1 115 ? -5.413 -16.023 3.596 1.00 90.81 115 PHE A O 1
ATOM 851 N N . LEU A 1 116 ? -3.435 -16.314 2.597 1.00 88.62 116 LEU A N 1
ATOM 852 C CA . LEU A 1 116 ? -3.093 -17.592 3.235 1.00 88.62 116 LEU A CA 1
ATOM 853 C C . LEU A 1 116 ? -2.906 -17.519 4.759 1.00 88.62 116 LEU A C 1
ATOM 855 O O . LEU A 1 116 ? -2.940 -18.551 5.414 1.00 88.62 116 LEU A O 1
ATOM 859 N N . THR A 1 117 ? -2.616 -16.340 5.316 1.00 89.19 117 THR A N 1
ATOM 860 C CA . THR A 1 117 ? -2.419 -16.177 6.771 1.00 89.19 117 THR A CA 1
ATOM 861 C C . THR A 1 117 ? -3.676 -15.733 7.498 1.00 89.19 117 THR A C 1
ATOM 863 O O . THR A 1 117 ? -3.831 -16.022 8.682 1.00 89.19 117 THR A O 1
ATOM 866 N N . LYS A 1 118 ? -4.548 -14.979 6.823 1.00 79.50 118 LYS A N 1
ATOM 867 C CA . LYS A 1 118 ? -5.785 -14.461 7.411 1.00 79.50 118 LYS A CA 1
ATOM 868 C C . LYS A 1 118 ? -6.985 -15.377 7.151 1.00 79.50 118 LYS A C 1
ATOM 870 O O . LYS A 1 118 ? -7.983 -15.253 7.859 1.00 79.50 118 LYS A O 1
ATOM 875 N N . TYR A 1 119 ? -6.901 -16.219 6.126 1.00 71.88 119 TYR A N 1
ATOM 876 C CA . TYR A 1 119 ? -7.878 -17.250 5.798 1.00 71.88 119 TYR A CA 1
ATOM 877 C C . TYR A 1 119 ? -7.432 -18.596 6.368 1.00 71.88 119 TYR A C 1
ATOM 879 O O . TYR A 1 119 ? -8.275 -19.257 7.011 1.00 71.88 119 TYR A O 1
#

Secondary structure (DSSP, 8-state):
-HHHHHHHS-HHHHHHHHHHHHHHHHTTS-EEEEHHHHHHHHHHHHHHHHHHHHHHHTTSTTHHHHHHHHHHHHHHHHHHHTTSPPPTT-EEETTTTEEEE---SHHHHHHHHHHHHH-

Organism: Variovorax paradoxus (NCBI:txid34073)

pLDDT: mean 88.12, std 5.76, range [64.06, 97.31]

InterPro domains:
  IPR046730 Protein of unknown function DUF6622 [PF20327] (1-119)

Radius of gyration: 19.94 Å; chains: 1; bounding box: 33×54×45 Å

Sequence (119 aa):
MLIEILTHTPTWVFVVFGLLAWLGGRQLVAGSAHLNRVIAMPLAMVGFAVYGLATAFGQSPAGLSALAGWAAAAAVALAVVVRIPLNHAVRYDAATRRFFQPGSAVPLALMMGIFLTKY